Protein AF-A0A822GWW1-F1 (afdb_monomer_lite)

Radius of gyration: 12.54 Å; chains: 1; bounding box: 27×13×32 Å

pLDDT: mean 90.2, std 12.79, range [58.22, 98.56]

Sequence (38 aa):
QLNGPVGLSSDRHGNLYVADYENHRVQKFEIALTQYDD

Secondary structure (DSSP, 8-state):
--SSEEEEEE-TT--EEEEEGGGTEEEEE---------

Foldseek 3Di:
DAAPWDDWDADPQGWIWIRRPVVNDIDIDHPPPPPPPD

Structure (mmCIF, N/CA/C/O backbone):
data_AF-A0A822GWW1-F1
#
_entry.id   AF-A0A822GWW1-F1
#
loop_
_atom_site.group_PDB
_atom_site.id
_atom_site.type_symbol
_atom_site.label_atom_id
_atom_site.label_alt_id
_atom_site.label_comp_id
_atom_site.label_asym_id
_atom_site.label_entity_id
_atom_site.label_seq_id
_atom_site.pdbx_PDB_ins_code
_atom_sit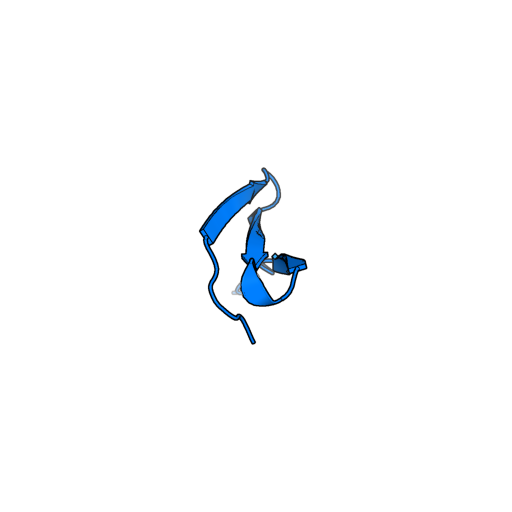e.Cartn_x
_atom_site.Cartn_y
_atom_site.Cartn_z
_atom_site.occupancy
_atom_site.B_iso_or_equiv
_atom_site.auth_seq_id
_atom_site.auth_comp_id
_atom_site.auth_asym_id
_atom_site.auth_atom_id
_atom_site.pdbx_PDB_model_num
ATOM 1 N N . GLN A 1 1 ? 7.831 -3.785 7.441 1.00 90.94 1 GLN A N 1
ATOM 2 C CA . GLN A 1 1 ? 8.717 -2.786 6.799 1.00 90.94 1 GLN A CA 1
ATOM 3 C C . GLN A 1 1 ? 8.344 -2.671 5.326 1.00 90.94 1 GLN A C 1
ATOM 5 O O . GLN A 1 1 ? 7.946 -3.681 4.758 1.00 90.94 1 GLN A O 1
ATOM 10 N N . LEU A 1 2 ? 8.435 -1.474 4.744 1.00 96.69 2 LEU A N 1
ATOM 11 C CA . LEU A 1 2 ? 8.232 -1.208 3.312 1.00 96.69 2 LEU A CA 1
ATOM 12 C C . LEU A 1 2 ? 9.584 -0.955 2.628 1.00 96.69 2 LEU A C 1
ATOM 14 O O . LEU A 1 2 ? 10.531 -0.549 3.301 1.00 96.69 2 LEU A O 1
ATOM 18 N N . ASN A 1 3 ? 9.661 -1.176 1.317 1.00 98.50 3 ASN A N 1
ATOM 19 C CA . ASN A 1 3 ? 10.812 -0.890 0.466 1.00 98.50 3 ASN A CA 1
ATOM 20 C C . ASN A 1 3 ? 10.331 -0.331 -0.887 1.00 98.50 3 ASN A C 1
ATOM 22 O O . ASN A 1 3 ? 9.674 -1.027 -1.657 1.00 98.50 3 ASN A O 1
ATOM 26 N N . GLY A 1 4 ? 10.623 0.945 -1.151 1.00 98.25 4 GLY A N 1
ATOM 27 C CA . GLY A 1 4 ? 10.191 1.643 -2.368 1.00 98.25 4 GLY A CA 1
ATOM 28 C C . GLY A 1 4 ? 8.684 1.557 -2.660 1.00 98.25 4 GLY A C 1
ATOM 29 O O . GLY A 1 4 ? 8.318 1.102 -3.737 1.00 98.25 4 GLY A O 1
ATOM 30 N N . PRO A 1 5 ? 7.772 1.943 -1.746 1.00 98.25 5 PRO A N 1
ATOM 31 C CA . PRO A 1 5 ? 6.344 1.929 -2.048 1.00 98.25 5 PRO A CA 1
ATOM 32 C C . PRO A 1 5 ? 5.996 2.963 -3.131 1.00 98.25 5 PRO A C 1
ATOM 34 O O . PRO A 1 5 ? 6.444 4.106 -3.065 1.00 98.25 5 PRO A O 1
ATOM 37 N N . VAL A 1 6 ? 5.167 2.575 -4.103 1.00 98.56 6 VAL A N 1
ATOM 38 C CA . VAL A 1 6 ? 4.831 3.419 -5.275 1.00 98.56 6 VAL A CA 1
ATOM 39 C C . VAL A 1 6 ? 3.346 3.756 -5.395 1.00 98.56 6 VAL A C 1
ATOM 41 O O . VAL A 1 6 ? 2.964 4.568 -6.233 1.00 98.56 6 VAL A O 1
ATOM 44 N N . GLY A 1 7 ? 2.492 3.140 -4.577 1.0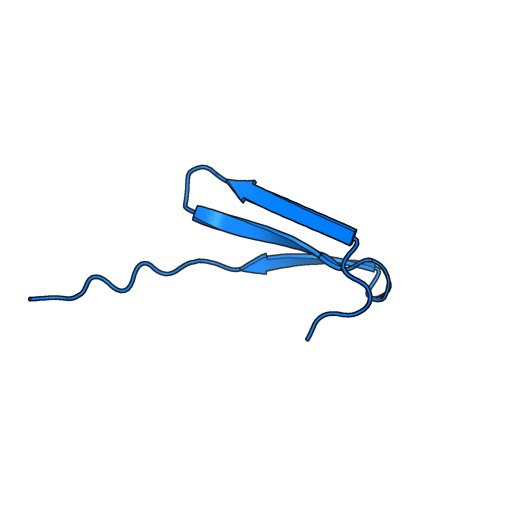0 98.12 7 GLY A N 1
ATOM 45 C CA . GLY A 1 7 ? 1.048 3.331 -4.663 1.00 98.12 7 GLY A CA 1
ATOM 46 C C . GLY A 1 7 ? 0.327 3.047 -3.354 1.00 98.12 7 GLY A C 1
ATOM 47 O O . GLY A 1 7 ? 0.758 2.203 -2.565 1.00 98.12 7 GLY A O 1
ATOM 48 N N . LEU A 1 8 ? -0.785 3.757 -3.158 1.00 97.75 8 LEU A N 1
ATOM 49 C CA . LEU A 1 8 ? -1.651 3.688 -1.985 1.00 97.75 8 LEU A CA 1
ATOM 50 C C . LEU A 1 8 ? -3.121 3.696 -2.426 1.00 97.75 8 LEU A C 1
ATOM 52 O O . LEU A 1 8 ? -3.501 4.486 -3.289 1.00 97.75 8 LEU A O 1
ATOM 56 N N . SER A 1 9 ? -3.951 2.852 -1.817 1.00 97.62 9 SER A N 1
ATOM 57 C CA . SER A 1 9 ? -5.409 2.876 -1.982 1.00 97.62 9 SER A CA 1
ATOM 58 C C . SER A 1 9 ? -6.103 2.387 -0.710 1.00 97.62 9 SER A C 1
ATOM 60 O O . SER A 1 9 ? -5.470 1.758 0.138 1.00 97.62 9 SER A O 1
ATOM 62 N N . SER A 1 10 ? -7.397 2.659 -0.574 1.00 96.00 10 SER A N 1
ATOM 63 C CA . SER A 1 10 ? -8.226 2.170 0.526 1.00 96.00 10 SER A CA 1
ATOM 64 C C . SER A 1 10 ? -9.517 1.535 0.016 1.00 96.00 10 SER A C 1
ATOM 66 O O . SER A 1 10 ? -10.009 1.872 -1.062 1.00 96.00 10 SER A O 1
ATOM 68 N N . ASP A 1 11 ? -10.072 0.603 0.793 1.00 94.19 11 ASP A N 1
ATOM 69 C CA . ASP A 1 11 ? -11.414 0.067 0.553 1.00 94.19 11 ASP A CA 1
ATOM 70 C C . ASP A 1 11 ? -12.469 0.718 1.467 1.00 94.19 11 ASP A C 1
ATOM 72 O O . ASP A 1 11 ? -12.163 1.462 2.399 1.00 94.19 11 ASP A O 1
ATOM 76 N N . ARG A 1 12 ? -13.747 0.415 1.211 1.00 93.50 12 ARG A N 1
ATOM 77 C CA . ARG A 1 12 ? -14.884 0.920 2.005 1.00 93.50 12 ARG A CA 1
ATOM 78 C C . ARG A 1 12 ? -14.887 0.460 3.469 1.00 93.50 12 ARG A C 1
ATOM 80 O O . ARG A 1 12 ? -15.666 0.981 4.256 1.00 93.50 12 ARG A O 1
ATOM 87 N N . HIS A 1 13 ? -14.097 -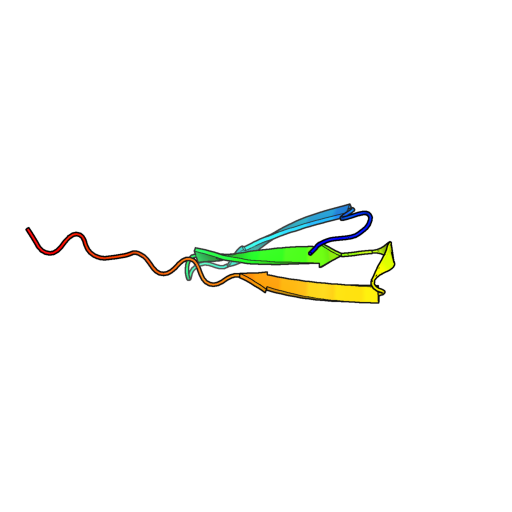0.559 3.802 1.00 90.62 13 HIS A N 1
ATOM 88 C CA . HIS A 1 13 ? -13.963 -1.092 5.155 1.00 90.62 13 HIS A CA 1
ATOM 89 C C . HIS A 1 13 ? -12.802 -0.424 5.908 1.00 90.62 13 HIS A C 1
ATOM 91 O O . HIS A 1 13 ? -12.542 -0.782 7.051 1.00 90.62 13 HIS A O 1
ATOM 97 N N . GLY A 1 14 ? -12.119 0.545 5.287 1.00 90.44 14 GLY A N 1
ATOM 98 C CA . GLY A 1 14 ? -11.011 1.272 5.896 1.00 90.44 14 GLY A CA 1
ATOM 99 C C . GLY A 1 14 ? -9.687 0.515 5.859 1.00 90.44 14 GLY A C 1
ATOM 100 O O . GLY A 1 14 ? -8.737 0.943 6.506 1.00 90.44 14 GLY A O 1
ATOM 101 N N . ASN A 1 15 ? -9.579 -0.586 5.109 1.00 94.50 15 ASN A N 1
ATOM 102 C CA . ASN A 1 15 ? -8.282 -1.231 4.928 1.00 94.50 15 ASN A CA 1
ATOM 103 C C . ASN A 1 15 ? -7.419 -0.407 3.977 1.00 94.50 15 ASN A C 1
ATOM 105 O O . ASN A 1 15 ? -7.903 0.076 2.950 1.00 94.50 15 ASN A O 1
ATOM 109 N N . LEU A 1 16 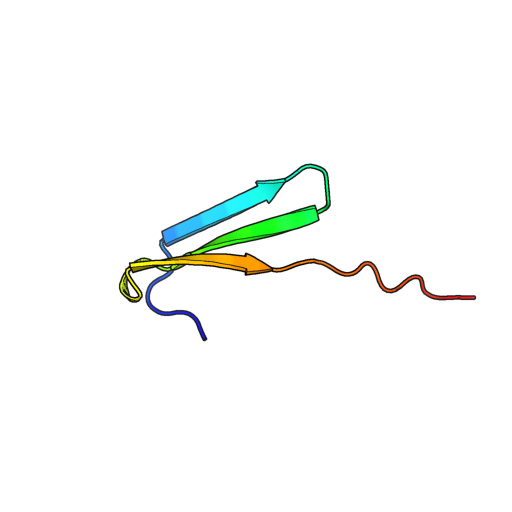? -6.133 -0.301 4.297 1.00 95.25 16 LEU A N 1
ATOM 110 C CA . LEU A 1 16 ? -5.139 0.387 3.489 1.00 95.25 16 LEU A CA 1
ATOM 111 C C . LEU A 1 16 ? -4.311 -0.625 2.700 1.00 95.25 16 LEU A C 1
ATOM 113 O O . LEU A 1 16 ? -3.780 -1.576 3.269 1.00 95.25 16 LEU A O 1
ATOM 117 N N . TYR A 1 17 ? -4.153 -0.393 1.404 1.00 97.69 17 TYR A N 1
ATOM 118 C CA . TYR A 1 17 ? -3.358 -1.227 0.511 1.00 97.69 17 TYR A CA 1
ATOM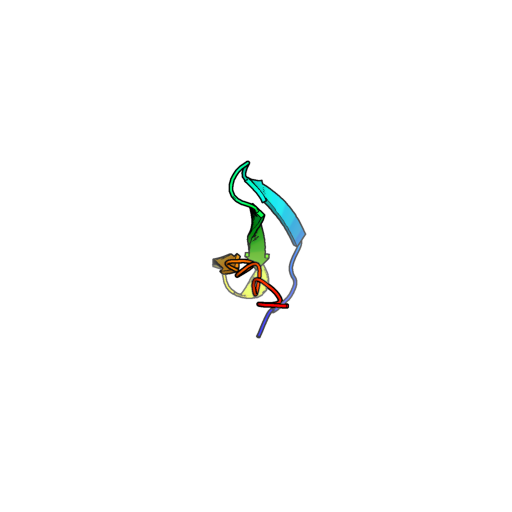 119 C C . TYR A 1 17 ? -2.153 -0.433 0.015 1.00 97.69 17 TYR A C 1
ATOM 121 O O . TYR A 1 17 ? -2.305 0.678 -0.496 1.00 97.69 17 TYR A O 1
ATOM 129 N N . VAL A 1 18 ? -0.960 -1.012 0.148 1.00 98.38 18 VAL A N 1
ATOM 130 C CA . VAL A 1 18 ? 0.304 -0.415 -0.303 1.00 98.38 18 VAL A CA 1
ATOM 131 C C . VAL A 1 18 ? 0.938 -1.306 -1.363 1.00 98.38 18 VAL A C 1
ATOM 133 O O . VAL A 1 18 ? 1.185 -2.487 -1.108 1.00 98.38 18 VAL A O 1
ATOM 136 N N . ALA A 1 19 ? 1.239 -0.734 -2.531 1.00 98.56 19 ALA A N 1
ATOM 137 C CA . ALA A 1 19 ? 2.072 -1.370 -3.549 1.00 98.56 19 ALA A CA 1
ATOM 138 C C . ALA A 1 19 ? 3.551 -1.192 -3.169 1.00 98.56 19 ALA A C 1
ATOM 140 O O . ALA A 1 19 ? 4.140 -0.132 -3.386 1.00 98.56 19 ALA A O 1
ATOM 141 N N . ASP A 1 20 ? 4.124 -2.220 -2.550 1.00 98.56 20 ASP A N 1
ATOM 142 C CA . ASP A 1 20 ? 5.472 -2.252 -1.982 1.00 98.56 20 ASP A CA 1
ATOM 143 C C . ASP A 1 20 ? 6.451 -2.781 -3.045 1.00 98.56 20 ASP A C 1
ATOM 145 O O . ASP A 1 20 ? 6.776 -3.971 -3.069 1.00 98.56 20 ASP A O 1
ATOM 149 N N . TYR A 1 21 ? 6.808 -1.904 -3.994 1.00 98.44 21 TYR A N 1
ATOM 150 C CA . TYR A 1 21 ? 7.347 -2.269 -5.311 1.00 98.44 21 TYR A CA 1
ATOM 151 C C . TYR A 1 21 ? 8.644 -3.074 -5.237 1.00 98.44 21 TYR A C 1
ATOM 153 O O . TYR A 1 21 ? 8.703 -4.166 -5.797 1.00 98.44 21 TYR A O 1
ATOM 161 N N . GLU A 1 22 ? 9.640 -2.604 -4.484 1.00 98.56 22 GLU A N 1
ATOM 162 C CA . GLU A 1 22 ? 10.939 -3.290 -4.377 1.00 98.56 22 GLU A CA 1
ATOM 163 C C . GLU A 1 22 ? 10.847 -4.604 -3.582 1.00 98.56 22 GLU A C 1
ATOM 165 O O . GLU A 1 22 ? 11.749 -5.435 -3.626 1.00 98.56 22 GLU A O 1
ATOM 170 N N . ASN A 1 23 ? 9.745 -4.829 -2.858 1.00 98.50 23 ASN A N 1
ATOM 171 C CA . ASN A 1 23 ? 9.453 -6.108 -2.205 1.00 98.50 23 ASN A CA 1
ATOM 172 C C . ASN A 1 23 ? 8.547 -7.021 -3.048 1.00 98.50 23 ASN A C 1
ATOM 174 O O . ASN A 1 23 ? 8.156 -8.083 -2.563 1.00 98.50 23 ASN A O 1
ATOM 178 N N . HIS A 1 24 ? 8.186 -6.621 -4.273 1.00 98.19 24 HIS A N 1
ATOM 179 C CA . HIS A 1 24 ? 7.352 -7.396 -5.198 1.00 98.19 24 HIS A CA 1
ATOM 180 C C . HIS A 1 24 ? 6.032 -7.886 -4.577 1.00 98.19 24 HIS A C 1
ATOM 182 O O . HIS A 1 24 ? 5.584 -9.006 -4.833 1.00 98.19 24 HIS A O 1
ATOM 188 N N . ARG A 1 25 ? 5.394 -7.064 -3.734 1.00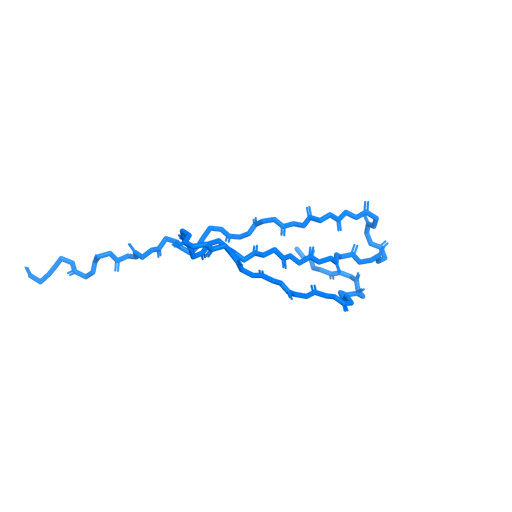 98.25 25 ARG A N 1
ATOM 189 C CA . ARG A 1 25 ? 4.145 -7.433 -3.052 1.00 98.25 25 ARG A CA 1
ATOM 190 C C . ARG A 1 25 ? 3.174 -6.269 -2.918 1.00 98.25 25 ARG A C 1
ATOM 192 O O . ARG A 1 25 ? 3.542 -5.100 -3.003 1.00 98.25 25 ARG A O 1
ATOM 199 N N . VAL A 1 26 ? 1.936 -6.617 -2.588 1.00 98.00 26 VAL A N 1
ATOM 200 C CA . VAL A 1 26 ? 0.943 -5.684 -2.052 1.00 98.00 26 VAL A CA 1
ATOM 201 C C . VAL A 1 26 ? 0.699 -6.045 -0.591 1.00 98.00 26 VAL A C 1
ATOM 203 O O . VAL A 1 26 ? 0.461 -7.210 -0.278 1.00 98.00 26 VAL A O 1
ATOM 206 N N . GLN A 1 27 ? 0.778 -5.065 0.307 1.00 97.88 27 GLN A N 1
ATOM 207 C CA . GLN A 1 27 ? 0.471 -5.253 1.728 1.00 97.88 27 GLN A CA 1
ATOM 208 C C . GLN A 1 27 ? -0.867 -4.607 2.080 1.00 97.88 27 GLN A C 1
ATOM 210 O O . GLN A 1 27 ? -1.146 -3.496 1.631 1.00 97.88 27 GLN A O 1
ATOM 215 N N . LYS A 1 28 ? -1.667 -5.298 2.899 1.00 96.12 28 LYS A N 1
ATOM 216 C CA . LYS A 1 28 ? -2.923 -4.805 3.476 1.00 96.12 28 LYS A CA 1
ATOM 217 C C . LYS A 1 28 ? -2.690 -4.459 4.947 1.00 96.12 28 LYS A C 1
ATOM 219 O O . LYS A 1 28 ? -2.174 -5.291 5.689 1.00 96.12 28 LYS A O 1
ATOM 224 N N . PHE A 1 29 ? -3.108 -3.273 5.364 1.00 94.44 29 PHE A N 1
ATOM 225 C CA . PHE A 1 29 ? -3.143 -2.847 6.758 1.00 94.44 29 PHE A CA 1
ATOM 226 C C . PHE A 1 29 ? -4.594 -2.645 7.163 1.00 94.44 29 PHE A C 1
ATOM 228 O O . PHE A 1 29 ? -5.317 -1.849 6.562 1.00 94.44 29 PHE A O 1
ATOM 235 N N . GLU A 1 30 ? -5.023 -3.392 8.169 1.00 91.38 30 GLU A N 1
ATOM 236 C CA . GLU A 1 30 ? -6.355 -3.240 8.736 1.00 91.38 30 GLU A CA 1
ATOM 237 C C . GLU A 1 30 ? -6.310 -2.078 9.718 1.00 91.38 30 GLU A C 1
ATOM 239 O O . GLU A 1 30 ? -5.565 -2.107 10.700 1.00 91.38 30 GLU A O 1
ATOM 244 N N . ILE A 1 31 ? -7.085 -1.033 9.441 1.00 82.62 31 ILE A N 1
ATOM 245 C CA . ILE A 1 31 ? -7.303 0.017 10.426 1.00 82.62 31 ILE A CA 1
ATOM 246 C C . ILE A 1 31 ? -8.353 -0.543 11.376 1.00 82.62 31 ILE A C 1
ATOM 248 O O . ILE A 1 31 ? -9.554 -0.429 11.137 1.00 82.62 31 ILE A O 1
ATOM 252 N N . ALA A 1 32 ? -7.896 -1.206 12.438 1.00 76.19 32 ALA A N 1
ATOM 253 C CA . ALA A 1 32 ? -8.761 -1.464 13.571 1.00 76.19 32 ALA A CA 1
ATOM 254 C C . ALA A 1 32 ? -9.167 -0.091 14.110 1.00 76.19 32 ALA A C 1
ATOM 256 O O . ALA A 1 32 ? -8.347 0.618 14.695 1.00 76.19 32 ALA A O 1
ATOM 257 N N . LEU A 1 33 ? -10.418 0.307 13.873 1.00 70.62 33 LEU A N 1
ATOM 258 C CA . LEU A 1 33 ? -11.026 1.332 14.699 1.00 70.62 33 LEU A CA 1
ATOM 259 C C . LEU A 1 33 ? -11.033 0.738 16.104 1.00 70.62 33 LEU A C 1
ATOM 261 O O . LEU A 1 33 ? -11.882 -0.090 16.429 1.00 70.62 33 LEU A O 1
ATOM 265 N N . THR A 1 34 ? -10.043 1.099 16.918 1.00 62.50 34 THR A N 1
ATOM 266 C CA . THR A 1 34 ? -10.190 0.996 18.361 1.00 62.50 34 THR A CA 1
ATOM 267 C C . THR A 1 34 ? -11.407 1.841 18.681 1.00 62.50 34 THR A C 1
ATOM 269 O O . THR A 1 34 ? -11.345 3.069 18.610 1.00 62.50 34 THR A O 1
ATOM 272 N N . GLN A 1 35 ? -12.537 1.175 18.928 1.00 58.22 35 GLN A N 1
ATOM 273 C CA . GLN A 1 35 ? -13.625 1.808 19.645 1.00 58.22 35 GLN A CA 1
ATOM 274 C C . GLN A 1 35 ? -12.987 2.292 20.943 1.00 58.22 35 GLN A C 1
ATOM 276 O O . GLN A 1 35 ? -12.445 1.499 21.712 1.00 58.22 35 GLN A O 1
ATOM 281 N N . TYR A 1 36 ? -12.914 3.609 21.105 1.00 60.59 36 TYR A N 1
ATOM 282 C CA . TYR A 1 36 ? -12.806 4.163 22.438 1.00 60.59 36 TYR A CA 1
ATOM 283 C C . TYR A 1 36 ? -14.116 3.755 23.110 1.00 60.59 36 TYR A C 1
ATOM 285 O O . TYR A 1 36 ? -15.167 4.308 22.790 1.00 60.59 36 TYR A O 1
ATOM 293 N N . ASP A 1 37 ? -14.062 2.692 23.909 1.00 60.41 37 ASP A N 1
ATOM 294 C CA . ASP A 1 37 ? -15.126 2.365 24.848 1.00 60.41 37 ASP A CA 1
ATOM 295 C C . ASP A 1 37 ? -15.080 3.467 25.921 1.00 60.41 37 ASP A C 1
ATOM 297 O O . ASP A 1 37 ? -14.228 3.424 26.813 1.00 60.41 37 ASP A O 1
ATOM 301 N N . ASP A 1 38 ? -15.901 4.508 25.743 1.00 64.44 38 ASP A N 1
ATOM 302 C CA . ASP A 1 38 ? -16.198 5.527 26.767 1.00 64.44 38 ASP A CA 1
ATOM 303 C C . ASP A 1 38 ? -16.963 4.912 27.954 1.00 64.44 38 ASP A C 1
ATOM 305 O O . ASP A 1 38 ? -17.907 4.116 27.718 1.00 64.44 38 ASP A O 1
#